Protein AF-A0A955N3H9-F1 (afdb_monomer_lite)

Radius of gyration: 18.72 Å; chains: 1; bounding box: 50×26×53 Å

pLDDT: mean 86.96, std 9.04, range [55.06, 97.12]

Foldseek 3Di:
DPDDDPCQQFPDDPPDDTDGDPVPDDDDDDDDDDLVPDPDPQSKDKDKDKDFAFDDWDDDPNHTDCVVNDPRHTLDIWIKMKMWGQQPPDQARIWIFMDTCVVPNPDRDHTWDWDDPDPPDHQQWIKTKDWDWDPDPVHDTDIDIDTDHDDD

Structure (mmCIF, N/CA/C/O backbone):
data_AF-A0A955N3H9-F1
#
_entry.id   AF-A0A955N3H9-F1
#
loop_
_atom_site.group_PDB
_atom_site.id
_atom_site.type_symbol
_atom_site.label_atom_id
_atom_site.label_alt_id
_atom_site.label_comp_id
_atom_site.label_asym_id
_atom_site.label_entity_id
_atom_site.label_seq_id
_atom_site.pdbx_PDB_ins_code
_atom_site.Cartn_x
_atom_site.Cartn_y
_atom_site.Cartn_z
_atom_site.occupancy
_atom_site.B_iso_or_equiv
_atom_site.auth_seq_id
_atom_site.auth_comp_id
_atom_site.auth_asym_id
_atom_site.auth_atom_id
_atom_site.pdbx_PDB_model_num
ATOM 1 N N . ALA A 1 1 ? -8.084 -14.594 6.251 1.00 55.06 1 ALA A N 1
ATOM 2 C CA . ALA A 1 1 ? -7.876 -13.305 6.943 1.00 55.06 1 ALA A CA 1
ATOM 3 C C . ALA A 1 1 ? -6.904 -13.529 8.094 1.00 55.06 1 ALA A C 1
ATOM 5 O O . ALA A 1 1 ? -6.976 -14.583 8.715 1.00 55.06 1 ALA A O 1
ATOM 6 N N . ILE A 1 2 ? -5.985 -12.597 8.361 1.00 64.00 2 ILE A N 1
ATOM 7 C CA . ILE A 1 2 ? -5.157 -12.657 9.573 1.00 64.00 2 ILE A CA 1
ATOM 8 C C . ILE A 1 2 ? 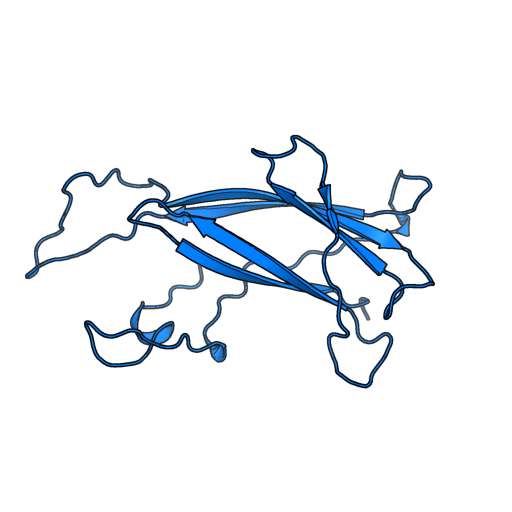-5.987 -12.022 10.689 1.00 64.00 2 ILE A C 1
ATOM 10 O O . ILE A 1 2 ? -6.135 -10.803 10.720 1.00 64.00 2 ILE A O 1
ATOM 14 N N . PHE A 1 3 ? -6.563 -12.842 11.566 1.00 69.06 3 PHE A N 1
ATOM 15 C CA . PHE A 1 3 ? -7.272 -12.342 12.739 1.00 69.06 3 PHE A CA 1
ATOM 16 C C . PHE A 1 3 ? -6.248 -11.927 13.798 1.00 69.06 3 PHE A C 1
ATOM 18 O O . PHE A 1 3 ? -5.354 -12.701 14.159 1.00 69.06 3 PHE A O 1
ATOM 25 N N . ARG A 1 4 ? -6.348 -10.674 14.236 1.00 78.12 4 ARG A N 1
ATOM 26 C CA . ARG A 1 4 ? -5.594 -10.116 15.358 1.00 78.12 4 ARG A CA 1
ATOM 27 C C . ARG A 1 4 ? -6.571 -9.394 16.260 1.00 78.12 4 ARG A C 1
ATOM 29 O O . ARG A 1 4 ? -7.437 -8.679 15.751 1.00 78.12 4 ARG A O 1
ATOM 36 N N . SER A 1 5 ? -6.434 -9.567 17.567 1.00 82.75 5 SER A N 1
ATOM 37 C CA . SER A 1 5 ? -7.192 -8.743 18.502 1.00 82.75 5 SER A CA 1
ATOM 38 C C . SER A 1 5 ? -6.646 -7.315 18.511 1.00 82.75 5 SER A C 1
ATOM 40 O O . SER A 1 5 ? -5.506 -7.042 18.112 1.00 82.75 5 SER A O 1
ATOM 42 N N . TYR A 1 6 ? -7.465 -6.379 18.984 1.00 82.81 6 TYR A N 1
ATOM 43 C CA . TYR A 1 6 ? -7.020 -5.005 19.171 1.00 82.81 6 TYR A CA 1
ATOM 44 C C . TYR A 1 6 ? -5.862 -4.934 20.181 1.00 82.81 6 TYR A C 1
ATOM 46 O O . TYR A 1 6 ? -4.921 -4.171 19.982 1.00 82.81 6 TYR A O 1
ATOM 54 N N . GLU A 1 7 ? -5.881 -5.769 21.219 1.00 88.12 7 GLU A N 1
ATOM 55 C CA . GLU A 1 7 ? -4.843 -5.875 22.252 1.00 88.12 7 GLU A CA 1
ATOM 56 C C . GLU A 1 7 ? -3.509 -6.376 21.695 1.00 88.12 7 GLU A C 1
ATOM 58 O O . GLU A 1 7 ? -2.459 -5.914 22.140 1.00 88.12 7 GLU A O 1
ATOM 63 N N . GLU A 1 8 ? -3.532 -7.282 20.715 1.00 88.25 8 GLU A N 1
ATOM 64 C CA . GLU A 1 8 ? -2.319 -7.744 20.036 1.00 88.25 8 GLU A CA 1
ATOM 65 C C . GLU A 1 8 ? -1.697 -6.635 19.182 1.00 88.25 8 GLU A C 1
ATOM 67 O O . GLU A 1 8 ? -0.482 -6.460 19.184 1.00 88.25 8 GLU A O 1
ATOM 72 N N . LEU A 1 9 ? -2.516 -5.878 18.447 1.00 88.25 9 LEU A N 1
ATOM 73 C CA . LEU A 1 9 ? -2.038 -4.793 17.581 1.00 88.25 9 LEU A CA 1
ATOM 74 C C . LEU A 1 9 ? -1.620 -3.550 18.378 1.00 88.25 9 LEU A C 1
ATOM 76 O O . LEU A 1 9 ? -0.688 -2.838 17.994 1.00 88.25 9 LEU A O 1
ATOM 80 N N . PHE A 1 10 ? -2.318 -3.283 19.478 1.00 90.62 10 PHE A N 1
ATOM 81 C CA . PHE A 1 10 ? -2.181 -2.099 20.316 1.00 90.62 10 PHE A CA 1
ATOM 82 C C . PHE A 1 10 ? -2.137 -2.523 21.791 1.00 90.62 10 PHE A C 1
ATOM 84 O O . PHE A 1 10 ? -3.143 -2.393 22.503 1.00 90.62 10 PHE A O 1
ATOM 91 N N . PRO A 1 11 ? -0.983 -3.017 22.276 1.00 93.12 11 PRO A N 1
ATOM 92 C CA . PRO A 1 11 ? -0.828 -3.404 23.671 1.00 93.12 11 PRO A CA 1
ATOM 93 C C . PRO A 1 11 ? -0.856 -2.183 24.601 1.00 93.12 11 PRO A C 1
ATOM 95 O O . PRO A 1 11 ? -0.464 -1.071 24.234 1.00 93.12 11 PRO A O 1
ATOM 98 N N . GLY A 1 12 ? -1.316 -2.390 25.835 1.00 92.62 12 GLY A N 1
ATOM 99 C CA . GLY A 1 12 ? -1.341 -1.370 26.886 1.00 92.62 12 GLY A CA 1
ATOM 100 C C . GLY A 1 12 ? -2.695 -1.227 27.580 1.00 92.62 12 GLY A C 1
ATOM 101 O O . GLY A 1 12 ? -3.637 -1.978 27.338 1.00 92.62 12 GLY A O 1
ATOM 102 N N . LYS A 1 13 ? -2.796 -0.238 28.473 1.00 90.75 13 LYS A N 1
ATOM 103 C CA . LYS A 1 13 ? -3.996 0.001 29.290 1.00 90.75 13 LYS A CA 1
ATOM 104 C C . LYS A 1 13 ? -5.180 0.476 28.432 1.00 90.75 13 LYS A C 1
ATOM 106 O O . LYS A 1 13 ? -5.007 1.225 27.474 1.00 90.75 13 LYS A O 1
ATOM 111 N N . ALA A 1 14 ? -6.399 0.034 28.746 1.00 86.38 14 ALA A N 1
ATOM 112 C CA . ALA A 1 14 ? -7.621 0.567 28.134 1.00 86.38 14 ALA A CA 1
ATOM 113 C C . ALA A 1 14 ? -7.806 2.065 28.424 1.00 86.38 14 ALA A C 1
ATOM 115 O O . ALA A 1 14 ? -7.371 2.561 29.462 1.00 86.38 14 ALA A O 1
ATOM 116 N N . GLY A 1 15 ? -8.416 2.785 27.478 1.00 83.56 15 GLY A N 1
ATOM 117 C CA . GLY A 1 15 ? -8.665 4.228 27.586 1.00 83.56 15 GLY A CA 1
ATOM 118 C C . GLY A 1 15 ? -7.437 5.129 27.403 1.00 83.56 15 GLY A C 1
ATOM 119 O O . GLY A 1 15 ? -7.553 6.339 27.561 1.00 83.56 15 GLY A O 1
ATOM 120 N N . THR A 1 16 ? -6.263 4.583 27.065 1.00 88.75 16 THR A N 1
ATOM 121 C CA . THR A 1 16 ? -5.045 5.371 26.815 1.00 88.75 16 THR A CA 1
ATOM 122 C C . THR A 1 16 ? -4.651 5.359 25.340 1.00 88.75 16 THR A C 1
ATOM 124 O O . THR A 1 16 ? -5.085 4.511 24.557 1.00 88.75 16 THR A O 1
ATOM 127 N N . LYS A 1 17 ? -3.784 6.299 24.943 1.00 87.06 17 LYS A N 1
ATOM 128 C CA . LYS A 1 17 ? -3.136 6.259 23.629 1.00 87.06 17 LYS A CA 1
ATOM 129 C C . LYS A 1 17 ? -2.099 5.133 23.619 1.00 87.06 17 LYS A C 1
ATOM 131 O O . LYS A 1 17 ? -1.007 5.283 24.165 1.00 87.06 17 LYS A O 1
ATOM 136 N N . ARG A 1 18 ? -2.445 4.011 22.992 1.00 90.56 18 ARG A N 1
ATOM 137 C CA . ARG A 1 18 ? -1.576 2.833 22.882 1.00 90.56 18 ARG A CA 1
ATOM 138 C C . ARG A 1 18 ? -0.631 2.965 21.686 1.00 90.56 18 ARG A C 1
ATOM 140 O O . ARG A 1 18 ? -1.038 3.412 20.613 1.00 90.56 18 ARG A O 1
ATOM 147 N N . LYS A 1 19 ? 0.640 2.594 21.862 1.00 91.38 19 LYS A N 1
ATOM 148 C CA . LYS A 1 19 ? 1.588 2.506 20.742 1.00 91.38 19 LYS A CA 1
ATOM 149 C C . LYS A 1 19 ? 1.334 1.194 19.984 1.00 91.38 19 LYS A C 1
ATOM 151 O O . LYS A 1 19 ? 1.184 0.168 20.640 1.00 91.38 19 LYS A O 1
ATOM 156 N N . PRO A 1 20 ? 1.295 1.205 18.642 1.00 90.31 20 PRO A N 1
ATOM 157 C CA . PRO A 1 20 ? 1.132 -0.021 17.867 1.00 90.31 20 PRO A CA 1
ATOM 158 C C . PRO A 1 20 ? 2.368 -0.919 17.983 1.00 90.31 20 PRO A C 1
ATOM 160 O O . PRO A 1 20 ? 3.495 -0.434 17.828 1.00 90.31 20 PRO A O 1
ATOM 163 N N . ASP A 1 21 ? 2.158 -2.220 18.172 1.00 91.81 21 ASP A N 1
ATOM 164 C CA . ASP A 1 21 ? 3.211 -3.224 18.023 1.00 91.81 21 ASP A CA 1
ATOM 165 C C . ASP A 1 21 ? 3.426 -3.511 16.531 1.00 91.81 21 ASP A C 1
ATOM 167 O O . ASP A 1 21 ? 2.616 -4.147 15.853 1.00 91.81 21 ASP A O 1
ATOM 171 N N . ARG A 1 22 ? 4.544 -3.016 15.992 1.00 89.88 22 ARG A N 1
ATOM 172 C CA . ARG A 1 22 ? 4.871 -3.160 14.566 1.00 89.88 22 ARG A CA 1
ATOM 173 C C . ARG A 1 22 ? 5.233 -4.591 14.173 1.00 89.88 22 ARG A C 1
ATOM 175 O O . ARG A 1 22 ? 5.117 -4.914 12.996 1.00 89.88 22 ARG A O 1
ATOM 182 N N . SER A 1 23 ? 5.598 -5.453 15.124 1.00 89.81 23 SER A N 1
ATOM 183 C CA . SER A 1 23 ? 5.799 -6.884 14.853 1.00 89.81 23 SER A CA 1
ATOM 184 C C . SER A 1 23 ? 4.485 -7.609 14.542 1.00 89.81 23 SER A C 1
ATOM 186 O O . SER A 1 23 ? 4.487 -8.690 13.956 1.00 89.81 23 SER A O 1
ATOM 188 N N . LYS A 1 24 ? 3.351 -6.996 14.905 1.00 90.44 24 LYS A N 1
ATOM 189 C CA . LYS A 1 24 ? 2.002 -7.531 14.698 1.00 90.44 24 LYS A CA 1
ATOM 190 C C . LYS A 1 24 ? 1.294 -6.924 13.490 1.00 90.44 24 LYS A C 1
ATOM 192 O O . LYS A 1 24 ? 0.162 -7.313 13.209 1.00 90.44 24 LYS A O 1
ATOM 197 N N . SER A 1 25 ? 1.939 -6.009 12.759 1.00 88.44 25 SER A N 1
ATOM 198 C CA . SER A 1 25 ? 1.379 -5.441 11.530 1.00 88.44 25 SER A CA 1
ATOM 199 C C . SER A 1 25 ? 1.038 -6.553 10.524 1.00 88.44 25 SER A C 1
ATOM 201 O O . SER A 1 25 ? 1.903 -7.372 10.209 1.00 88.44 25 SER A O 1
ATOM 203 N N . PRO A 1 26 ? -0.208 -6.615 10.016 1.00 87.69 26 PRO A N 1
ATOM 204 C CA . PRO A 1 26 ? -0.610 -7.670 9.099 1.00 87.69 26 PRO A CA 1
ATOM 205 C C . PRO A 1 26 ? 0.071 -7.490 7.742 1.00 87.69 26 PRO A C 1
ATOM 207 O O . PRO A 1 26 ? 0.088 -6.397 7.176 1.00 87.69 26 PRO A O 1
ATOM 210 N N . HIS A 1 27 ? 0.586 -8.587 7.193 1.00 91.00 27 HIS A N 1
ATOM 211 C CA . HIS A 1 27 ? 0.982 -8.641 5.794 1.00 91.00 27 HIS A CA 1
ATOM 212 C C . HIS A 1 27 ? -0.275 -8.800 4.931 1.00 91.00 27 HIS A C 1
ATOM 214 O O . HIS A 1 27 ? -0.995 -9.790 5.064 1.00 91.00 27 HIS A O 1
ATOM 220 N N . LEU A 1 28 ? -0.557 -7.813 4.077 1.00 91.75 28 LEU A N 1
ATOM 221 C CA . LEU A 1 28 ? -1.813 -7.760 3.324 1.00 91.75 28 LEU A CA 1
ATOM 222 C C . LEU A 1 28 ? -1.759 -8.583 2.033 1.00 91.75 28 LEU A C 1
ATOM 224 O O . LEU A 1 28 ? -2.690 -9.331 1.751 1.00 91.75 28 LEU A O 1
ATOM 228 N N . PHE A 1 29 ? -0.687 -8.444 1.252 1.00 92.50 29 PHE A N 1
ATOM 229 C CA . PHE A 1 29 ? -0.522 -9.124 -0.030 1.00 92.50 29 PHE A CA 1
ATOM 230 C C . PHE A 1 29 ? 0.933 -9.057 -0.507 1.00 92.50 29 PHE A C 1
ATOM 232 O O . PHE A 1 29 ? 1.701 -8.198 -0.080 1.00 92.50 29 PHE A O 1
ATOM 239 N N . SER A 1 30 ? 1.280 -9.933 -1.448 1.00 94.00 30 SER A N 1
ATOM 240 C CA . SER A 1 30 ? 2.485 -9.825 -2.274 1.00 94.00 30 SER A CA 1
ATOM 241 C C . SER A 1 30 ? 2.079 -9.902 -3.740 1.00 94.00 30 SER A C 1
ATOM 243 O O . SER A 1 30 ? 1.099 -10.564 -4.078 1.00 94.00 30 SER A O 1
ATOM 245 N N . ILE A 1 31 ? 2.830 -9.233 -4.607 1.00 93.75 31 ILE A N 1
ATOM 246 C CA . ILE A 1 31 ? 2.620 -9.251 -6.055 1.00 93.75 31 ILE A CA 1
ATOM 247 C C . ILE A 1 31 ? 3.960 -9.340 -6.774 1.00 93.75 31 ILE A C 1
ATOM 249 O O . ILE A 1 31 ? 4.991 -8.914 -6.252 1.00 93.75 31 ILE A O 1
ATOM 253 N N . PHE A 1 32 ? 3.911 -9.854 -7.998 1.00 92.56 32 PHE A N 1
ATOM 254 C CA . PHE A 1 32 ? 5.061 -10.036 -8.866 1.00 92.56 32 PHE A CA 1
ATOM 255 C C . PHE A 1 32 ? 4.819 -9.246 -10.169 1.00 92.56 32 PHE A C 1
ATOM 257 O O . PHE A 1 32 ? 3.941 -9.581 -10.956 1.00 92.56 32 PHE A O 1
ATOM 264 N N . LEU A 1 33 ? 5.556 -8.148 -10.363 1.00 91.38 33 LEU A N 1
ATOM 265 C CA . LEU A 1 33 ? 5.600 -7.302 -11.558 1.00 91.38 33 LEU A CA 1
ATOM 266 C C . LEU A 1 33 ? 6.846 -7.557 -12.428 1.00 91.38 33 LEU A C 1
ATOM 268 O O . LEU A 1 33 ? 7.966 -7.446 -11.940 1.00 91.38 33 LEU A O 1
ATOM 272 N N . ASP A 1 34 ? 6.652 -7.825 -13.722 1.00 91.88 34 ASP A N 1
ATOM 273 C CA . ASP A 1 34 ? 7.730 -8.019 -14.705 1.00 91.88 34 ASP A CA 1
ATOM 274 C C . ASP A 1 34 ? 7.789 -6.833 -15.696 1.00 91.88 34 ASP A C 1
ATOM 276 O O . ASP A 1 34 ? 6.937 -6.725 -16.588 1.00 91.88 34 ASP A O 1
ATOM 280 N N . PRO A 1 35 ? 8.793 -5.939 -15.587 1.00 91.31 35 PRO A N 1
ATOM 281 C CA . PRO A 1 35 ? 8.951 -4.796 -16.489 1.00 91.31 35 PRO A CA 1
ATOM 282 C C . PRO A 1 35 ? 9.163 -5.177 -17.959 1.00 91.31 35 PRO A C 1
ATOM 284 O O . PRO A 1 35 ? 8.845 -4.380 -18.846 1.00 91.31 35 PRO A O 1
ATOM 287 N N . SER A 1 36 ? 9.655 -6.388 -18.250 1.00 91.19 36 SER A N 1
ATOM 288 C CA . SER A 1 36 ? 9.828 -6.872 -19.627 1.00 91.19 36 SER A CA 1
ATOM 289 C C . SER A 1 36 ? 8.488 -7.057 -20.345 1.00 91.19 36 SER A C 1
ATOM 291 O O . SER A 1 36 ? 8.420 -6.921 -21.568 1.00 91.19 36 SER A O 1
ATOM 293 N N . LYS A 1 37 ? 7.410 -7.291 -19.583 1.00 92.25 37 LYS A N 1
ATOM 294 C CA . LYS A 1 37 ? 6.035 -7.435 -20.083 1.00 92.25 37 LYS A CA 1
ATOM 295 C C . LYS A 1 37 ? 5.278 -6.113 -20.152 1.00 92.25 37 LYS A C 1
ATOM 297 O O . LYS A 1 37 ? 4.125 -6.094 -20.577 1.00 92.25 37 LYS A O 1
ATOM 302 N N . SER A 1 38 ? 5.903 -5.002 -19.762 1.00 93.56 38 SER A N 1
ATOM 303 C CA . SER A 1 38 ? 5.277 -3.690 -19.879 1.00 93.56 38 SER A CA 1
ATOM 304 C C . SER A 1 38 ? 5.078 -3.299 -21.345 1.00 93.56 38 SER A C 1
ATOM 306 O O . SER A 1 38 ? 6.017 -3.294 -22.148 1.00 93.56 38 SER A O 1
ATOM 308 N N . VAL A 1 39 ? 3.846 -2.900 -21.664 1.00 92.88 39 VAL A N 1
ATOM 309 C CA . VAL A 1 39 ? 3.451 -2.341 -22.967 1.00 92.88 39 VAL A CA 1
ATOM 310 C C . VAL A 1 39 ? 3.781 -0.850 -23.101 1.00 92.88 39 VAL A C 1
ATOM 312 O O . VAL A 1 39 ? 3.590 -0.264 -24.164 1.00 92.88 39 VAL A O 1
ATOM 315 N N . LYS A 1 40 ? 4.260 -0.201 -22.031 1.00 91.81 40 LYS A N 1
ATOM 316 C CA . LYS A 1 40 ? 4.670 1.208 -22.056 1.00 91.81 40 LYS A CA 1
ATOM 317 C C . LYS A 1 40 ? 6.116 1.329 -22.533 1.00 91.81 40 LYS A C 1
ATOM 319 O O . LYS A 1 40 ? 6.977 0.539 -22.148 1.00 91.81 40 LYS A O 1
ATOM 324 N N . SER A 1 41 ? 6.412 2.376 -23.303 1.00 91.56 41 SER A N 1
ATOM 325 C CA . SER A 1 41 ? 7.785 2.705 -23.717 1.00 91.56 41 SER A CA 1
ATOM 326 C C . SER A 1 41 ? 8.706 2.977 -22.522 1.00 91.56 41 SER A C 1
ATOM 328 O O . SER A 1 41 ? 9.868 2.589 -22.547 1.00 91.56 41 SER A O 1
ATOM 330 N N . SER A 1 42 ? 8.164 3.557 -21.446 1.00 91.44 42 SER A N 1
ATOM 331 C CA . SER A 1 42 ? 8.848 3.781 -20.163 1.00 91.44 42 SER A CA 1
ATOM 332 C C . SER A 1 42 ? 9.245 2.498 -19.434 1.00 91.44 42 SER A C 1
ATOM 334 O O . SER A 1 42 ? 9.982 2.575 -18.455 1.00 91.44 42 SER A O 1
ATOM 336 N N . LYS A 1 43 ? 8.712 1.338 -19.844 1.00 94.06 43 LYS A N 1
ATOM 337 C CA . LYS A 1 43 ? 8.789 0.075 -19.098 1.00 94.06 43 LYS A CA 1
ATOM 338 C C . LYS A 1 43 ? 8.249 0.180 -17.666 1.00 94.06 43 LYS A C 1
ATOM 340 O O . LYS A 1 43 ? 8.636 -0.605 -16.803 1.00 94.06 43 LYS A O 1
ATOM 345 N N . SER A 1 44 ? 7.343 1.130 -17.409 1.00 94.75 44 SER A N 1
ATOM 346 C CA . SER A 1 44 ? 6.672 1.227 -16.114 1.00 94.75 44 SER A CA 1
ATOM 347 C C . SER A 1 44 ? 5.723 0.055 -15.893 1.00 94.75 44 SER A C 1
ATOM 349 O O . SER A 1 44 ? 5.139 -0.489 -16.834 1.00 94.75 44 SER A O 1
ATOM 351 N N . VAL A 1 45 ? 5.580 -0.340 -14.635 1.00 94.75 45 VAL A N 1
ATOM 352 C CA . VAL A 1 45 ? 4.645 -1.378 -14.197 1.00 94.75 45 VAL A CA 1
ATOM 353 C C . VAL A 1 45 ? 3.705 -0.786 -13.166 1.00 94.75 45 VAL A C 1
ATOM 355 O O . VAL A 1 45 ? 4.110 0.031 -12.338 1.00 94.75 45 VAL A O 1
ATOM 358 N N . SER A 1 46 ? 2.439 -1.182 -13.224 1.00 94.12 46 SER A N 1
ATOM 359 C CA . SER A 1 46 ? 1.404 -0.639 -12.352 1.00 94.12 46 SER A CA 1
ATOM 360 C C . SER A 1 46 ? 0.531 -1.745 -11.799 1.00 94.12 46 SER A C 1
ATOM 362 O O . SER A 1 46 ? 0.311 -2.767 -12.446 1.00 94.12 46 SER A O 1
ATOM 364 N N . PHE A 1 47 ? -0.006 -1.504 -10.614 1.00 94.44 47 PHE A N 1
ATOM 365 C CA . PHE A 1 47 ? -1.039 -2.328 -10.013 1.00 94.44 47 PHE A CA 1
ATOM 366 C C . PHE A 1 47 ? -2.000 -1.439 -9.232 1.00 94.44 47 PHE A C 1
ATOM 368 O O . PHE A 1 47 ? -1.683 -0.299 -8.883 1.00 94.44 47 PHE A O 1
ATOM 375 N N . ALA A 1 48 ? -3.182 -1.973 -8.955 1.00 95.31 48 ALA A N 1
ATOM 376 C CA . ALA A 1 48 ? -4.148 -1.336 -8.082 1.00 95.31 48 ALA A CA 1
ATOM 377 C C . ALA A 1 48 ? -4.694 -2.353 -7.083 1.00 95.31 48 ALA A C 1
ATOM 379 O O . ALA A 1 48 ? -4.784 -3.543 -7.389 1.00 95.31 48 ALA A O 1
ATOM 380 N N . PHE A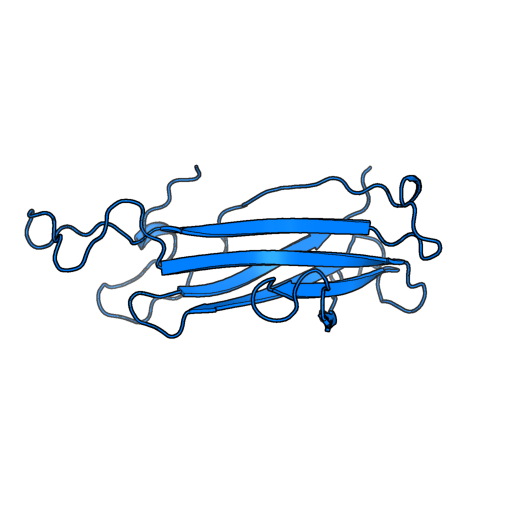 1 49 ? -5.055 -1.886 -5.894 1.00 95.62 49 PHE A N 1
ATOM 381 C CA . PHE A 1 49 ? -5.661 -2.717 -4.858 1.00 95.62 49 PHE A CA 1
ATOM 382 C C . PHE A 1 49 ? -6.734 -1.936 -4.096 1.00 95.62 49 PHE A C 1
ATOM 384 O O . PHE A 1 49 ? -6.575 -0.746 -3.825 1.00 95.62 49 PHE A O 1
ATOM 391 N N . ASP A 1 50 ? -7.843 -2.606 -3.775 1.00 95.31 50 ASP A N 1
ATOM 392 C CA . ASP A 1 50 ? -8.936 -2.051 -2.965 1.00 95.31 50 ASP A CA 1
ATOM 393 C C . ASP A 1 50 ? -8.677 -2.413 -1.495 1.00 95.31 50 ASP A C 1
ATOM 395 O O . ASP A 1 50 ? -8.743 -3.586 -1.113 1.00 95.31 50 ASP A O 1
ATOM 399 N N . LEU A 1 51 ? -8.333 -1.415 -0.678 1.00 94.25 51 LEU A N 1
ATOM 400 C CA . LEU A 1 51 ? -8.160 -1.575 0.761 1.00 94.25 51 LEU A CA 1
ATOM 401 C C . LEU A 1 51 ? -9.464 -1.242 1.472 1.00 94.25 51 LEU A C 1
ATOM 403 O O . LEU A 1 51 ? -9.913 -0.096 1.468 1.00 94.25 51 LEU A O 1
ATOM 407 N N . LYS A 1 52 ? -10.016 -2.247 2.146 1.00 92.19 52 LYS A N 1
ATOM 408 C CA . LYS A 1 52 ? -11.270 -2.165 2.887 1.00 92.19 52 LYS A CA 1
ATOM 409 C C . LYS A 1 52 ? -11.031 -2.479 4.355 1.00 92.19 52 LYS A C 1
ATOM 411 O O . LYS A 1 52 ? -10.526 -3.552 4.677 1.00 92.19 52 LYS A O 1
ATOM 416 N N . VAL A 1 53 ? -11.426 -1.568 5.236 1.00 88.94 53 VAL A N 1
ATOM 417 C CA . VAL A 1 53 ? -11.453 -1.788 6.684 1.00 88.94 53 VAL A CA 1
ATOM 418 C C . VAL A 1 53 ? -12.899 -1.725 7.134 1.00 88.94 53 VAL A C 1
ATOM 420 O O . VAL A 1 53 ? -13.563 -0.699 6.976 1.00 88.94 53 VAL A O 1
ATOM 423 N N . LEU A 1 54 ? -13.382 -2.859 7.631 1.00 86.56 54 LEU A N 1
ATOM 424 C CA . LEU A 1 54 ? -14.757 -3.036 8.076 1.00 86.56 54 LEU A CA 1
ATOM 425 C C . LEU A 1 54 ? -15.050 -2.177 9.303 1.00 86.56 54 LEU A C 1
ATOM 427 O O . LEU A 1 54 ? -14.146 -1.867 10.086 1.00 86.56 54 LEU A O 1
ATOM 431 N N . VAL A 1 55 ? -16.318 -1.804 9.465 1.00 80.88 55 VAL A N 1
ATOM 432 C CA . VAL A 1 55 ? -16.800 -1.282 10.741 1.00 80.88 55 VAL A CA 1
ATOM 433 C C . VAL A 1 55 ? -16.584 -2.364 11.800 1.00 80.88 55 VAL A C 1
ATOM 435 O O . VAL A 1 55 ? -16.987 -3.502 11.585 1.00 80.88 55 VAL A O 1
ATOM 438 N N . PRO A 1 56 ? -15.879 -2.051 12.897 1.00 73.62 56 PRO A N 1
ATOM 439 C CA . PRO A 1 56 ? -15.675 -3.010 13.969 1.00 73.62 56 PRO A CA 1
ATOM 440 C C . PRO A 1 56 ? -16.988 -3.290 14.702 1.00 73.62 56 PRO A C 1
ATOM 442 O O . PRO A 1 56 ? -17.709 -2.359 15.070 1.00 73.62 56 PRO A O 1
ATOM 445 N N . ASP A 1 57 ? -17.242 -4.568 14.968 1.00 72.94 57 ASP A N 1
ATOM 446 C CA . ASP A 1 57 ? -18.285 -5.000 15.889 1.00 72.94 57 ASP A CA 1
ATOM 447 C C . ASP A 1 57 ? -17.818 -4.777 17.330 1.00 72.94 57 ASP A C 1
ATOM 449 O O . ASP A 1 57 ? -16.687 -5.118 17.695 1.00 72.94 57 ASP A O 1
ATOM 453 N N . TYR A 1 58 ? -18.693 -4.225 18.171 1.00 68.38 58 TYR A N 1
ATOM 454 C CA . TYR A 1 58 ? -18.407 -4.043 19.590 1.00 68.38 58 TYR A CA 1
ATOM 455 C C . TYR A 1 58 ? -19.509 -4.625 20.461 1.00 68.38 58 TYR A C 1
ATOM 457 O O . TYR A 1 58 ? -20.703 -4.473 2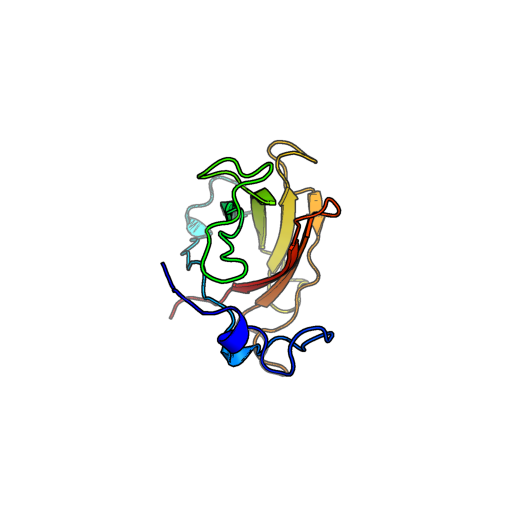0.195 1.00 68.38 58 TYR A O 1
ATOM 465 N N . VAL A 1 59 ? -19.074 -5.238 21.556 1.00 63.47 59 VAL A N 1
ATOM 466 C CA . VAL A 1 59 ? -19.924 -5.684 22.654 1.00 63.47 59 VAL A CA 1
ATOM 467 C C . VAL A 1 59 ? -19.728 -4.710 23.814 1.00 63.47 59 VAL A C 1
ATOM 469 O O . VAL A 1 59 ? -18.595 -4.459 24.224 1.00 63.47 59 VAL A O 1
ATOM 472 N N . VAL A 1 60 ? -20.819 -4.152 24.335 1.00 66.69 60 VAL A N 1
ATOM 473 C CA . VAL A 1 60 ? -20.838 -3.281 25.520 1.00 66.69 60 VAL A CA 1
ATOM 474 C C . VAL A 1 60 ? -21.636 -4.009 26.597 1.00 66.69 60 VAL A C 1
ATOM 476 O O . VAL A 1 60 ? -22.785 -4.372 26.362 1.00 66.69 60 VAL A O 1
ATOM 479 N N . ASP A 1 61 ? -21.007 -4.291 27.741 1.00 74.69 61 ASP A N 1
ATOM 480 C CA . ASP A 1 61 ? -21.606 -5.025 28.870 1.00 74.69 61 ASP A CA 1
ATOM 481 C C . ASP A 1 61 ? -22.240 -6.379 28.483 1.00 74.69 61 ASP A C 1
ATOM 483 O O . ASP A 1 61 ? -23.300 -6.765 28.966 1.00 74.69 61 ASP A O 1
ATOM 487 N N . GLY A 1 62 ? -21.590 -7.113 27.575 1.00 71.88 62 GLY A N 1
ATOM 488 C CA . GLY A 1 62 ? -22.068 -8.418 27.096 1.00 71.88 62 GLY A CA 1
ATOM 489 C C . GLY A 1 62 ? -23.161 -8.351 26.021 1.00 71.88 62 GLY A C 1
ATOM 490 O O . GLY A 1 62 ? -23.559 -9.393 25.507 1.00 71.88 62 GLY A O 1
ATOM 491 N N . LEU A 1 63 ? -23.608 -7.153 25.630 1.00 68.88 63 LEU A N 1
ATOM 492 C CA . LEU A 1 63 ? -24.613 -6.942 24.586 1.00 68.88 63 LEU A CA 1
ATOM 493 C C . LEU A 1 63 ? -23.986 -6.355 23.316 1.00 68.88 63 LEU A C 1
ATOM 495 O O . LEU A 1 63 ? -23.182 -5.424 23.371 1.00 68.88 63 LEU A O 1
ATOM 499 N N . LEU A 1 64 ? -24.370 -6.884 22.152 1.00 70.44 64 LEU A N 1
ATOM 500 C CA . LEU A 1 64 ? -23.928 -6.362 20.858 1.00 70.44 64 LEU A CA 1
ATOM 501 C C . LEU A 1 64 ? -24.467 -4.938 20.652 1.00 70.44 64 LEU A C 1
ATOM 503 O O . LEU A 1 64 ? -25.677 -4.702 20.683 1.00 70.44 64 LEU A O 1
ATOM 507 N N . PHE A 1 65 ? -23.573 -3.979 20.425 1.00 66.81 65 PHE A N 1
ATOM 5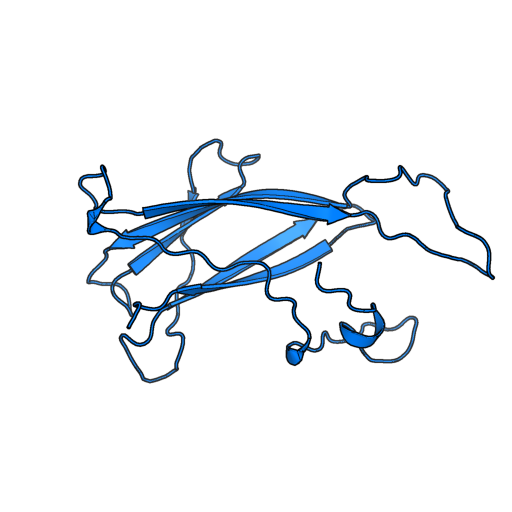08 C CA . PHE A 1 65 ? -23.936 -2.573 20.291 1.00 66.81 65 PHE A CA 1
ATOM 509 C C . PHE A 1 65 ? -24.115 -2.184 18.816 1.00 66.81 65 PHE A C 1
ATOM 511 O O . PHE A 1 65 ? -23.166 -1.814 18.132 1.00 66.81 65 PHE A O 1
ATOM 518 N N . MET A 1 66 ? -25.359 -2.222 18.329 1.00 68.44 66 MET A N 1
ATOM 519 C CA . MET A 1 66 ? -25.694 -2.014 16.906 1.00 68.44 66 MET A CA 1
ATOM 520 C C . MET A 1 66 ? -26.087 -0.569 16.537 1.00 68.44 66 MET A C 1
ATOM 522 O O . MET A 1 66 ? -26.568 -0.305 15.432 1.00 68.44 66 MET A O 1
ATOM 526 N N . LYS A 1 67 ? -25.948 0.412 17.440 1.00 66.25 67 LYS A N 1
ATOM 527 C CA . LYS A 1 67 ? -26.466 1.771 17.192 1.00 66.25 67 LYS A CA 1
ATOM 528 C C . LYS A 1 67 ? -25.700 2.451 16.048 1.00 66.25 67 LYS A C 1
ATOM 530 O O . LYS A 1 67 ? -24.538 2.807 16.211 1.00 66.25 67 LYS A O 1
ATOM 535 N N . ARG A 1 68 ? -26.389 2.698 14.923 1.00 65.06 68 ARG A N 1
ATOM 536 C CA . ARG A 1 68 ? -25.814 3.214 13.656 1.00 65.06 68 ARG A CA 1
ATOM 537 C C . ARG A 1 68 ? -24.757 2.284 13.037 1.00 65.06 68 ARG A C 1
ATOM 539 O O . ARG A 1 68 ? -23.923 2.743 12.260 1.00 65.06 68 ARG A O 1
ATOM 546 N N . HIS A 1 69 ? -24.808 0.997 13.372 1.00 70.38 69 HIS A N 1
ATOM 547 C CA . HIS A 1 69 ? -24.013 -0.043 12.737 1.00 70.38 69 HIS A CA 1
ATOM 548 C C . HIS A 1 69 ? -24.760 -0.577 11.511 1.00 70.38 69 HIS A C 1
ATOM 550 O O . HIS A 1 69 ? -25.910 -1.000 11.624 1.00 70.38 69 HIS A O 1
ATOM 556 N N . TYR A 1 70 ? -24.108 -0.551 10.351 1.00 74.50 70 TYR A N 1
ATOM 557 C CA . TYR A 1 70 ? -24.541 -1.307 9.181 1.00 74.50 70 TYR A CA 1
ATOM 558 C C . TYR A 1 70 ? -23.565 -2.462 9.002 1.00 74.50 70 TYR A C 1
ATOM 560 O O . TYR A 1 70 ? -22.382 -2.229 8.744 1.00 74.50 70 TYR A O 1
ATOM 568 N N . GLU A 1 71 ? -24.065 -3.686 9.157 1.00 74.69 71 GLU A N 1
ATOM 569 C CA . GLU A 1 71 ? -23.266 -4.899 9.009 1.00 74.69 71 GLU A CA 1
ATOM 570 C C . GLU A 1 71 ? -22.600 -4.944 7.627 1.00 74.69 71 GLU A C 1
ATOM 572 O O . GLU A 1 71 ? -23.208 -4.610 6.608 1.00 74.69 71 GLU A O 1
ATOM 577 N N . GLY A 1 72 ? -21.312 -5.295 7.600 1.00 78.69 72 GLY A N 1
ATOM 578 C CA . GLY A 1 72 ? -20.513 -5.298 6.372 1.00 78.69 72 GLY A CA 1
ATOM 579 C C . GLY A 1 72 ? -20.133 -3.907 5.843 1.00 78.69 72 GLY A C 1
ATOM 580 O O . GLY A 1 72 ? -19.507 -3.810 4.785 1.00 78.69 72 GLY A O 1
ATOM 581 N N . GLY A 1 73 ? -20.475 -2.830 6.558 1.00 84.94 73 GLY A N 1
ATOM 582 C CA . GLY A 1 73 ? -20.020 -1.478 6.248 1.00 84.94 73 GLY A CA 1
ATOM 583 C C . GLY A 1 73 ? -18.502 -1.318 6.390 1.00 84.94 73 GLY A C 1
ATOM 584 O O . GLY A 1 73 ? -17.829 -2.103 7.059 1.00 84.94 73 GLY A O 1
ATOM 585 N N . PHE A 1 74 ? -17.949 -0.259 5.793 1.00 89.00 74 PHE A N 1
ATOM 586 C CA . PHE A 1 74 ? -16.520 0.061 5.870 1.00 89.00 74 PHE A CA 1
ATOM 587 C C . PHE A 1 74 ? -16.298 1.405 6.563 1.00 89.00 74 PHE A C 1
ATOM 589 O O . PHE A 1 74 ? -16.917 2.398 6.186 1.00 89.00 74 PHE A O 1
ATOM 596 N N . ILE A 1 75 ? -15.361 1.461 7.513 1.00 89.25 75 ILE A N 1
ATOM 597 C CA . ILE A 1 75 ? -14.833 2.736 8.035 1.00 89.25 75 ILE A CA 1
ATOM 598 C C . ILE A 1 75 ? -13.786 3.332 7.098 1.00 89.25 75 ILE A C 1
ATOM 600 O O . ILE A 1 75 ? -13.494 4.520 7.154 1.00 89.25 75 ILE A O 1
ATOM 604 N N . TYR A 1 76 ? -13.205 2.515 6.223 1.00 91.69 76 TYR A N 1
ATOM 605 C CA . TYR A 1 76 ? -12.260 2.962 5.214 1.00 91.69 76 TYR A CA 1
ATOM 606 C C . TYR A 1 76 ? -12.375 2.073 3.984 1.00 91.69 76 TYR A C 1
ATOM 608 O O . TYR A 1 76 ? -12.333 0.847 4.093 1.00 91.69 76 TYR A O 1
ATOM 616 N N . ARG A 1 77 ? -12.500 2.689 2.811 1.00 93.00 77 ARG A N 1
ATOM 617 C CA . ARG A 1 77 ? -12.455 1.997 1.528 1.00 93.00 77 ARG A CA 1
ATOM 618 C C . ARG A 1 77 ? -11.760 2.880 0.510 1.00 93.00 77 ARG A C 1
ATOM 620 O O . ARG A 1 77 ? -12.247 3.971 0.238 1.00 93.00 77 ARG A O 1
ATOM 627 N N . GLN A 1 78 ? -10.653 2.405 -0.045 1.00 93.81 78 GLN A N 1
ATOM 628 C CA . GLN A 1 78 ? -9.900 3.139 -1.056 1.00 93.81 78 GLN A CA 1
ATOM 629 C C . GLN A 1 78 ? -9.328 2.195 -2.107 1.00 93.81 78 GLN A C 1
ATOM 631 O O . GLN A 1 78 ? -8.665 1.216 -1.768 1.00 93.81 78 GLN A O 1
ATOM 636 N N . LEU A 1 79 ? -9.536 2.530 -3.384 1.00 95.44 79 LEU A N 1
ATOM 637 C CA . LEU A 1 79 ? -8.791 1.929 -4.486 1.00 95.44 79 LEU A CA 1
ATOM 638 C C . LEU A 1 79 ? -7.502 2.728 -4.679 1.00 95.44 79 LEU A C 1
ATOM 640 O O . LEU A 1 79 ? -7.536 3.895 -5.076 1.00 95.44 79 LEU A O 1
ATOM 644 N N . ILE A 1 80 ? -6.375 2.090 -4.386 1.00 96.06 80 ILE A N 1
ATOM 645 C CA . ILE A 1 80 ? -5.051 2.704 -4.433 1.00 96.06 80 ILE A CA 1
ATOM 646 C C . ILE A 1 80 ? -4.339 2.212 -5.685 1.00 96.06 80 ILE A C 1
ATOM 648 O O . ILE A 1 80 ? -4.252 1.008 -5.923 1.00 96.06 80 ILE A O 1
ATOM 652 N N . LEU A 1 81 ? -3.826 3.150 -6.475 1.00 96.75 81 LEU A N 1
ATOM 653 C CA . LEU A 1 81 ? -3.033 2.892 -7.670 1.00 96.75 81 LEU A CA 1
ATOM 654 C C . LEU A 1 81 ? -1.565 3.125 -7.344 1.00 96.75 81 LEU A C 1
ATOM 656 O O . LEU A 1 81 ? -1.229 4.131 -6.719 1.00 96.75 81 LEU A O 1
ATOM 660 N N . VAL A 1 82 ? -0.695 2.234 -7.802 1.00 96.50 82 VAL A N 1
ATOM 661 C CA . VAL A 1 82 ? 0.758 2.363 -7.674 1.00 96.50 82 VAL A CA 1
ATOM 662 C C . VAL A 1 82 ? 1.389 2.109 -9.034 1.00 96.50 82 VAL A C 1
ATOM 664 O O . VAL A 1 82 ? 1.055 1.136 -9.709 1.00 96.50 82 VAL A O 1
ATOM 667 N N . GLU A 1 83 ? 2.314 2.974 -9.433 1.00 95.56 83 GLU A N 1
ATOM 668 C CA . GLU A 1 83 ? 3.108 2.822 -10.648 1.00 95.56 83 GLU A CA 1
ATOM 669 C C . GLU A 1 83 ? 4.593 3.003 -10.339 1.00 95.56 83 GLU A C 1
ATOM 671 O O . GLU A 1 83 ? 5.004 3.975 -9.702 1.00 95.56 83 GLU A O 1
ATOM 676 N N . ALA A 1 84 ? 5.399 2.054 -10.807 1.00 94.31 84 ALA A N 1
ATOM 677 C CA . ALA A 1 84 ? 6.844 2.060 -10.684 1.00 94.31 84 ALA A CA 1
ATOM 678 C C . ALA A 1 84 ? 7.484 2.336 -12.046 1.00 94.31 84 ALA A C 1
ATOM 680 O O . ALA A 1 84 ? 7.186 1.661 -13.033 1.00 94.31 84 ALA A O 1
ATOM 681 N N . PHE A 1 85 ? 8.383 3.313 -12.087 1.00 94.00 85 PHE A N 1
ATOM 682 C CA . PHE A 1 85 ? 9.127 3.723 -13.272 1.00 94.00 85 PHE A CA 1
ATOM 683 C C . PHE A 1 85 ? 10.599 3.350 -13.099 1.00 94.00 85 PHE A C 1
ATOM 685 O O . PHE A 1 85 ? 11.185 3.761 -12.094 1.00 94.00 85 PHE A O 1
ATOM 692 N N . PRO A 1 86 ? 11.219 2.636 -14.054 1.00 92.19 86 PRO A N 1
ATOM 693 C CA . PRO A 1 86 ? 12.668 2.504 -14.079 1.00 92.19 86 PRO A CA 1
ATOM 694 C C . PRO A 1 86 ? 13.311 3.894 -14.140 1.00 92.19 86 PRO A C 1
ATOM 696 O O . PRO A 1 86 ? 12.969 4.710 -14.997 1.00 92.19 86 PRO A O 1
ATOM 699 N N . ASP A 1 87 ? 14.227 4.172 -13.223 1.00 90.69 87 ASP A N 1
ATOM 700 C CA . ASP A 1 87 ? 14.897 5.461 -13.082 1.00 90.69 87 ASP A CA 1
ATOM 701 C C . ASP A 1 87 ? 16.313 5.262 -12.536 1.00 90.69 87 ASP A C 1
ATOM 703 O O . ASP A 1 87 ? 16.511 5.057 -11.338 1.00 90.69 87 ASP A O 1
ATOM 707 N N . LYS A 1 88 ? 17.313 5.345 -13.421 1.00 85.38 88 LYS A N 1
ATOM 708 C CA . LYS A 1 88 ? 18.730 5.146 -13.073 1.00 85.38 88 LYS A CA 1
ATOM 709 C C . LYS A 1 88 ? 19.260 6.167 -12.058 1.00 85.38 88 LYS A C 1
ATOM 711 O O . LYS A 1 88 ? 20.273 5.885 -11.427 1.00 85.38 88 LYS A O 1
ATOM 716 N N . GLY A 1 89 ? 18.613 7.326 -11.915 1.00 83.31 89 GLY A N 1
ATOM 717 C CA . GLY A 1 89 ? 18.994 8.353 -10.944 1.00 83.31 89 GLY A CA 1
ATOM 718 C C . GLY A 1 89 ? 18.437 8.114 -9.539 1.00 83.31 89 GLY A C 1
ATOM 719 O O . GLY A 1 89 ? 18.876 8.757 -8.589 1.00 83.31 89 GLY A O 1
ATOM 720 N N . SER A 1 90 ? 17.486 7.190 -9.383 1.00 82.12 90 SER A N 1
ATOM 721 C CA . SER A 1 90 ? 16.891 6.862 -8.086 1.00 82.12 90 SER A CA 1
ATOM 722 C C . SER A 1 90 ? 17.784 5.898 -7.278 1.00 82.12 90 SER A C 1
ATOM 724 O O . SER A 1 90 ? 18.400 5.014 -7.881 1.00 82.12 90 SER A O 1
ATOM 726 N N . PRO A 1 91 ? 17.816 5.966 -5.922 1.00 70.88 91 PRO A N 1
ATOM 727 C CA . PRO A 1 91 ? 18.677 5.145 -5.048 1.00 70.88 91 PRO A CA 1
ATOM 728 C C . PRO A 1 91 ? 18.627 3.622 -5.244 1.00 70.88 91 PRO A C 1
ATOM 730 O O . PRO A 1 91 ? 19.427 2.885 -4.669 1.00 70.88 91 PRO A O 1
ATOM 733 N N . SER A 1 92 ? 17.659 3.106 -5.993 1.00 74.94 92 SER A N 1
ATOM 734 C CA . SER A 1 92 ? 17.568 1.683 -6.337 1.00 74.94 92 SER A CA 1
ATOM 735 C C . SER A 1 92 ? 17.049 1.454 -7.753 1.00 74.94 92 SER A C 1
ATOM 737 O O . SER A 1 92 ? 16.511 0.389 -8.042 1.00 74.94 92 SER A O 1
ATOM 739 N N . GLY A 1 93 ? 17.177 2.447 -8.632 1.00 86.38 93 GLY A N 1
ATOM 740 C CA . GLY A 1 93 ? 16.781 2.302 -10.029 1.00 86.38 93 GLY A CA 1
ATOM 741 C C . GLY A 1 93 ? 15.284 2.479 -10.297 1.00 86.38 93 GLY A C 1
ATOM 742 O O . GLY A 1 93 ? 14.846 2.158 -11.398 1.00 86.38 93 GLY A O 1
ATOM 743 N N . TRP A 1 94 ? 14.493 2.943 -9.321 1.00 90.88 94 TRP A N 1
ATOM 744 C CA . TRP A 1 94 ? 13.032 3.022 -9.428 1.00 90.88 94 TRP A CA 1
ATOM 745 C C . TRP A 1 94 ? 12.468 4.299 -8.812 1.00 90.88 94 TRP A C 1
ATOM 747 O O . TRP A 1 94 ? 12.718 4.592 -7.643 1.00 90.88 94 TRP A O 1
ATOM 757 N N . ARG A 1 95 ? 11.641 5.021 -9.566 1.00 93.38 95 ARG A N 1
ATOM 758 C CA . ARG A 1 95 ? 10.794 6.107 -9.058 1.00 93.38 95 ARG A CA 1
ATOM 759 C C . ARG A 1 95 ? 9.364 5.601 -8.922 1.00 93.38 95 ARG A C 1
ATOM 761 O O . ARG A 1 95 ? 8.845 4.971 -9.842 1.00 93.38 95 ARG A O 1
ATOM 768 N N . ILE A 1 96 ? 8.722 5.878 -7.792 1.00 95.25 96 ILE A N 1
ATOM 769 C CA . ILE A 1 96 ? 7.382 5.368 -7.484 1.00 95.25 96 ILE A CA 1
ATOM 770 C C . ILE A 1 96 ? 6.376 6.509 -7.455 1.00 95.25 96 ILE A C 1
ATOM 772 O O . ILE A 1 96 ? 6.625 7.543 -6.840 1.00 95.25 96 ILE A O 1
ATOM 776 N N . LYS A 1 97 ? 5.219 6.287 -8.077 1.00 95.94 97 LYS A N 1
ATOM 777 C CA . LYS A 1 97 ? 4.031 7.121 -7.918 1.00 95.94 97 LYS A CA 1
ATOM 778 C C . LYS A 1 97 ? 2.888 6.317 -7.322 1.00 95.94 97 LYS A C 1
ATOM 780 O O . LYS A 1 97 ? 2.728 5.140 -7.635 1.00 95.94 97 LYS A O 1
ATOM 785 N N . TYR A 1 98 ? 2.059 6.965 -6.514 1.00 97.12 98 TYR A N 1
ATOM 786 C CA . TYR A 1 98 ? 0.799 6.403 -6.043 1.00 97.12 98 TYR A CA 1
ATOM 787 C C . TYR A 1 98 ? -0.348 7.414 -6.122 1.00 97.12 98 TYR A C 1
ATOM 789 O O . TYR A 1 98 ? -0.152 8.619 -6.304 1.00 97.12 98 TYR A O 1
ATOM 797 N N . GLY A 1 99 ? -1.576 6.926 -6.015 1.00 95.75 99 GLY A N 1
ATOM 798 C CA . GLY A 1 99 ? -2.768 7.761 -5.988 1.00 95.75 99 GLY A CA 1
ATOM 799 C C . GLY A 1 99 ? -3.980 7.013 -5.462 1.00 95.75 99 GLY A C 1
ATOM 800 O O . GLY A 1 99 ? -3.968 5.790 -5.344 1.00 95.75 99 GLY A O 1
ATOM 801 N N . PHE A 1 100 ? -5.021 7.777 -5.161 1.00 94.31 100 PHE A N 1
ATOM 802 C CA . PHE A 1 100 ? -6.321 7.273 -4.744 1.00 94.31 100 PHE A CA 1
ATOM 803 C C . PHE A 1 100 ? -7.311 7.529 -5.878 1.00 94.31 100 PHE A C 1
ATOM 805 O O . PHE A 1 100 ? -7.308 8.615 -6.468 1.00 94.31 100 PHE A O 1
ATOM 812 N N . GLN A 1 101 ? -8.113 6.521 -6.216 1.00 89.19 101 GLN A N 1
ATOM 813 C CA . GLN A 1 101 ? -9.041 6.575 -7.347 1.00 89.19 101 GLN A CA 1
ATOM 814 C C . GLN A 1 101 ? -10.074 7.702 -7.219 1.00 89.19 101 GLN A C 1
ATOM 816 O O . GLN A 1 101 ? -10.484 8.265 -8.228 1.00 89.19 101 GLN A O 1
ATOM 821 N N . ASP A 1 102 ? -10.498 8.019 -5.998 1.00 86.88 102 ASP A N 1
ATOM 822 C CA . ASP A 1 102 ? -11.471 9.074 -5.703 1.00 86.88 102 ASP A CA 1
ATOM 823 C C . ASP A 1 102 ? -10.897 10.492 -5.867 1.00 86.88 102 ASP A C 1
ATOM 825 O O . ASP A 1 102 ? -11.644 11.436 -6.108 1.00 86.88 102 ASP A O 1
ATOM 829 N N . MET A 1 103 ? -9.574 10.640 -5.782 1.00 84.12 103 MET A N 1
ATOM 830 C CA . MET A 1 103 ? -8.880 11.916 -5.942 1.00 84.12 103 MET A CA 1
ATOM 831 C C . MET A 1 103 ? -8.410 12.177 -7.375 1.00 84.12 103 MET A C 1
ATOM 833 O O . MET A 1 103 ? -8.502 13.303 -7.856 1.00 84.12 103 MET A O 1
ATOM 837 N N . ASN A 1 104 ? -7.832 11.172 -8.038 1.00 82.38 104 ASN A N 1
ATOM 838 C CA . ASN A 1 104 ? -7.311 11.304 -9.401 1.00 82.38 104 ASN A CA 1
ATOM 839 C C . ASN A 1 104 ? -7.600 10.025 -10.202 1.00 82.38 104 ASN A C 1
ATOM 841 O O . ASN A 1 104 ? -6.751 9.126 -10.264 1.00 82.38 104 ASN A O 1
ATOM 845 N N . PRO A 1 105 ? -8.804 9.918 -10.790 1.00 80.50 105 PRO A N 1
ATOM 846 C CA . PRO A 1 105 ? -9.256 8.696 -11.439 1.00 80.50 105 PRO A CA 1
ATOM 847 C C . PRO A 1 105 ? -8.272 8.190 -12.500 1.00 80.50 105 PRO A C 1
ATOM 849 O O . PRO A 1 105 ? -7.902 8.903 -13.435 1.00 80.50 105 PRO A O 1
ATOM 852 N N . GLY A 1 106 ? -7.846 6.933 -12.355 1.00 75.19 106 GLY A N 1
ATOM 853 C CA . GLY A 1 106 ? -7.001 6.242 -13.331 1.00 75.19 106 GLY A CA 1
ATOM 854 C C . GLY A 1 106 ? -5.548 6.721 -13.425 1.00 75.19 106 GLY A C 1
ATOM 855 O O . GLY A 1 106 ? -4.838 6.260 -14.320 1.00 75.19 106 GLY A O 1
ATOM 856 N N . LYS A 1 107 ? -5.078 7.625 -12.548 1.00 80.12 107 LYS A N 1
ATOM 857 C CA . LYS A 1 107 ? -3.696 8.137 -12.593 1.00 80.12 107 LYS A CA 1
ATOM 858 C C . LYS A 1 107 ? -3.062 8.270 -11.200 1.00 80.12 107 LYS A C 1
ATOM 860 O O . LYS A 1 107 ? -3.517 9.087 -10.397 1.00 80.12 107 LYS A O 1
ATOM 865 N N . PRO A 1 108 ? -1.951 7.564 -10.911 1.00 82.12 108 PRO A N 1
ATOM 866 C CA . PRO A 1 108 ? -1.165 7.842 -9.715 1.00 82.12 108 PRO A CA 1
ATOM 867 C C . PRO A 1 108 ? -0.504 9.224 -9.848 1.00 82.12 108 PRO A C 1
ATOM 869 O O . PRO A 1 108 ? 0.230 9.495 -10.799 1.00 82.12 108 PRO A O 1
ATOM 872 N N . GLY A 1 109 ? -0.822 10.130 -8.921 1.00 83.44 109 GLY A N 1
ATOM 873 C CA . GLY A 1 109 ? -0.452 11.548 -9.011 1.00 83.44 109 GLY A CA 1
ATOM 874 C C . GLY A 1 109 ? 0.638 11.998 -8.039 1.00 83.44 109 GLY A C 1
ATOM 875 O O . GLY A 1 109 ? 1.238 13.044 -8.263 1.00 83.44 109 GLY A O 1
ATOM 876 N N . LYS A 1 110 ? 0.900 11.235 -6.973 1.00 94.00 110 LYS A N 1
ATOM 877 C CA . LYS A 1 110 ? 1.851 11.588 -5.912 1.00 94.00 110 LYS A CA 1
ATOM 878 C C . LYS A 1 110 ? 3.144 10.805 -6.090 1.00 94.00 110 LYS A C 1
ATOM 880 O O . LYS A 1 110 ? 3.087 9.581 -6.165 1.00 94.00 110 LYS A O 1
ATOM 885 N N . ASP A 1 111 ? 4.288 11.481 -6.136 1.00 94.19 111 ASP A N 1
ATOM 886 C CA . ASP A 1 111 ? 5.590 10.813 -6.039 1.00 94.19 111 ASP A CA 1
ATOM 887 C C . ASP A 1 111 ? 5.809 10.320 -4.600 1.00 94.19 111 ASP A C 1
ATOM 889 O O . ASP A 1 111 ? 5.534 11.033 -3.633 1.00 94.19 111 ASP A O 1
ATOM 893 N N . ALA A 1 112 ? 6.259 9.074 -4.457 1.00 95.12 112 ALA A N 1
ATOM 894 C CA . ALA A 1 112 ? 6.580 8.494 -3.162 1.00 95.12 112 ALA A CA 1
ATOM 895 C C . ALA A 1 112 ? 8.041 8.769 -2.801 1.00 95.12 112 ALA A C 1
ATOM 897 O O . ALA A 1 112 ? 8.936 8.622 -3.635 1.00 95.12 112 ALA A O 1
ATOM 898 N N . GLU A 1 113 ? 8.293 9.076 -1.532 1.00 93.50 113 GLU A N 1
ATOM 899 C CA . GLU A 1 113 ? 9.652 9.114 -1.005 1.00 93.50 113 GLU A CA 1
ATOM 900 C C . GLU A 1 113 ? 10.182 7.681 -0.845 1.00 93.50 113 GLU A C 1
ATOM 902 O O . GLU A 1 113 ? 9.746 6.914 0.023 1.00 93.50 113 GLU A O 1
ATOM 907 N N . THR A 1 114 ? 11.107 7.297 -1.723 1.00 92.38 114 THR A N 1
ATOM 908 C CA . THR A 1 114 ? 11.720 5.966 -1.717 1.00 92.38 114 THR A CA 1
ATOM 909 C C . THR A 1 114 ? 12.972 5.930 -0.856 1.00 92.38 114 THR A C 1
ATOM 911 O O . THR A 1 114 ? 13.798 6.841 -0.900 1.00 92.38 114 THR A O 1
ATOM 914 N N . ARG A 1 115 ? 13.175 4.816 -0.157 1.00 91.44 115 ARG A N 1
ATOM 915 C CA . ARG A 1 115 ? 14.374 4.530 0.640 1.00 91.44 115 ARG A CA 1
ATOM 916 C C . ARG A 1 115 ? 14.861 3.098 0.393 1.00 91.44 115 ARG A C 1
ATOM 918 O O . ARG A 1 115 ? 14.044 2.254 0.034 1.00 91.44 115 ARG A O 1
ATOM 925 N N . PRO A 1 116 ? 16.14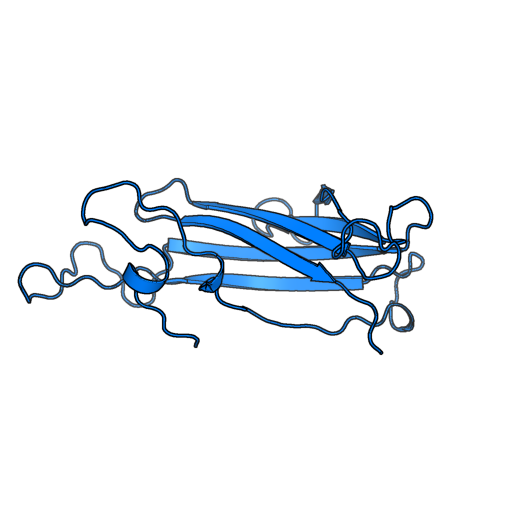9 2.779 0.600 1.00 90.31 116 PRO A N 1
ATOM 926 C CA . PRO A 1 116 ? 16.619 1.397 0.534 1.00 90.31 116 PRO A CA 1
ATOM 927 C C . PRO A 1 116 ? 15.904 0.517 1.568 1.00 90.31 116 PRO A C 1
ATOM 929 O O . PRO A 1 116 ? 15.743 0.939 2.716 1.00 90.31 116 PRO A O 1
ATOM 932 N N . VAL A 1 117 ? 15.526 -0.712 1.198 1.00 91.00 117 VAL A N 1
ATOM 933 C CA . VAL A 1 117 ? 14.961 -1.689 2.160 1.00 91.00 117 VAL A CA 1
ATOM 934 C C . VAL A 1 117 ? 15.971 -2.010 3.260 1.00 91.00 117 VAL A C 1
ATOM 936 O O . VAL A 1 117 ? 15.624 -2.084 4.437 1.00 91.00 117 VAL A O 1
ATOM 939 N N . ILE A 1 118 ? 17.240 -2.175 2.879 1.00 88.88 118 ILE A N 1
ATOM 940 C CA . ILE A 1 118 ? 18.347 -2.418 3.802 1.00 88.88 118 ILE A CA 1
ATOM 941 C C . ILE A 1 118 ? 19.294 -1.223 3.740 1.00 88.88 118 ILE A C 1
ATOM 943 O O . ILE A 1 118 ? 19.911 -0.945 2.709 1.00 88.88 118 ILE A O 1
ATOM 947 N N . LYS A 1 119 ? 19.430 -0.515 4.865 1.00 84.94 119 LYS A N 1
ATOM 948 C CA . LYS A 1 119 ? 20.339 0.630 4.979 1.00 84.94 119 LYS A CA 1
ATOM 949 C C . LYS A 1 119 ? 21.774 0.193 4.657 1.00 84.94 119 LYS A C 1
ATOM 951 O O . LYS A 1 119 ? 22.256 -0.798 5.195 1.00 84.94 119 LYS A O 1
ATOM 956 N N . GLY A 1 120 ? 22.445 0.935 3.776 1.00 82.38 120 GLY A N 1
ATOM 957 C CA . GLY A 1 120 ? 23.826 0.652 3.371 1.00 82.38 120 GLY A CA 1
ATOM 958 C C . GLY A 1 120 ? 23.998 -0.490 2.361 1.00 82.38 120 GLY A C 1
ATOM 959 O O . GLY A 1 120 ? 25.134 -0.817 2.039 1.00 82.38 120 GLY A O 1
ATOM 960 N N . LYS A 1 121 ? 22.913 -1.079 1.832 1.00 82.69 121 LYS A N 1
ATOM 961 C CA . LYS A 1 121 ? 22.973 -2.081 0.750 1.00 82.69 121 LYS A CA 1
ATOM 962 C C . LYS A 1 121 ? 22.147 -1.639 -0.468 1.00 82.69 121 LYS A C 1
ATOM 964 O O . LYS A 1 121 ? 20.997 -2.067 -0.612 1.00 82.69 121 LYS A O 1
ATOM 969 N N . PRO A 1 122 ? 22.702 -0.776 -1.340 1.00 75.50 122 PRO A N 1
ATOM 970 C CA . PRO A 1 122 ? 22.070 -0.425 -2.609 1.00 75.50 122 PRO A CA 1
ATOM 971 C C . PRO A 1 122 ? 21.745 -1.682 -3.429 1.00 75.50 122 PRO A C 1
ATOM 973 O O . PRO A 1 122 ? 22.494 -2.655 -3.401 1.00 75.50 122 PRO A O 1
ATOM 976 N N . GLY A 1 123 ? 20.612 -1.684 -4.133 1.00 79.94 123 GLY A N 1
ATOM 977 C CA . GLY A 1 123 ? 20.184 -2.817 -4.967 1.00 79.94 123 GLY A CA 1
ATOM 978 C C . GLY A 1 123 ? 19.432 -3.940 -4.237 1.00 79.94 123 GLY A C 1
ATOM 979 O O . GLY A 1 123 ? 18.800 -4.755 -4.899 1.00 79.94 123 GLY A O 1
ATOM 980 N N . ALA A 1 124 ? 19.394 -3.954 -2.897 1.00 87.44 124 ALA A N 1
ATOM 981 C CA . ALA A 1 124 ? 18.592 -4.923 -2.130 1.00 87.44 124 ALA A CA 1
ATOM 982 C C . ALA A 1 124 ? 17.064 -4.714 -2.256 1.00 87.44 124 ALA A C 1
ATOM 984 O O . ALA A 1 124 ? 16.280 -5.543 -1.795 1.00 87.44 124 ALA A O 1
ATOM 985 N N . GLY A 1 125 ? 16.647 -3.596 -2.855 1.00 89.62 125 GLY A N 1
ATOM 986 C CA . GLY A 1 125 ? 15.255 -3.206 -3.050 1.00 89.62 125 GLY A CA 1
ATOM 987 C C . GLY A 1 125 ? 14.935 -1.826 -2.478 1.00 89.62 125 GLY A C 1
ATOM 988 O O . GLY A 1 125 ? 15.748 -1.214 -1.779 1.00 89.62 125 GLY A O 1
ATOM 989 N N . ILE A 1 126 ? 13.712 -1.371 -2.742 1.00 92.38 126 ILE A N 1
ATOM 990 C CA . ILE A 1 126 ? 13.146 -0.114 -2.233 1.00 92.38 126 ILE A CA 1
ATOM 991 C C . ILE A 1 126 ? 12.027 -0.355 -1.236 1.00 92.38 126 ILE A C 1
ATOM 993 O O . ILE A 1 126 ? 11.273 -1.319 -1.341 1.00 92.38 126 ILE A O 1
ATOM 997 N N . ALA A 1 127 ? 11.884 0.574 -0.308 1.00 94.31 127 ALA A N 1
ATOM 998 C CA . ALA A 1 127 ? 10.704 0.737 0.507 1.00 94.31 127 ALA A CA 1
ATOM 999 C C . ALA A 1 127 ? 10.123 2.134 0.287 1.00 94.31 127 ALA A C 1
ATOM 1001 O O . ALA A 1 127 ? 10.853 3.097 0.043 1.00 94.31 127 ALA A O 1
ATOM 1002 N N . PHE A 1 128 ? 8.809 2.246 0.402 1.00 95.38 128 PHE A N 1
ATOM 1003 C CA . PHE A 1 128 ? 8.095 3.517 0.440 1.00 95.38 128 PHE A CA 1
ATOM 1004 C C . PHE A 1 128 ? 6.831 3.354 1.282 1.00 95.38 128 PHE A C 1
ATOM 1006 O O . PHE A 1 128 ? 6.407 2.234 1.584 1.00 95.38 128 PHE A O 1
ATOM 1013 N N . ASP A 1 129 ? 6.256 4.478 1.692 1.00 96.56 129 ASP A N 1
ATOM 1014 C CA . ASP A 1 129 ? 5.079 4.501 2.549 1.00 96.56 129 ASP A CA 1
ATOM 1015 C C . ASP A 1 129 ? 3.932 5.253 1.870 1.00 96.56 129 ASP A C 1
ATOM 1017 O O . ASP A 1 129 ? 4.144 6.280 1.226 1.00 96.56 129 ASP A O 1
ATOM 1021 N N . ILE A 1 130 ? 2.710 4.753 2.045 1.00 96.88 130 ILE A N 1
ATOM 1022 C CA . ILE A 1 130 ? 1.476 5.430 1.638 1.00 96.88 130 ILE A CA 1
ATOM 1023 C C . ILE A 1 130 ? 0.672 5.733 2.909 1.00 96.88 130 ILE A C 1
ATOM 1025 O O . ILE A 1 130 ? 0.221 4.792 3.574 1.00 96.88 130 ILE A O 1
ATOM 1029 N N . PRO A 1 131 ? 0.478 7.010 3.286 1.00 95.81 131 PRO A N 1
ATOM 1030 C CA . PRO A 1 131 ? -0.398 7.354 4.398 1.00 95.81 131 PRO A CA 1
ATOM 1031 C C . PRO A 1 131 ? -1.850 7.020 4.042 1.00 95.81 131 PRO A C 1
ATOM 1033 O O . PRO A 1 131 ? -2.294 7.275 2.921 1.00 95.81 131 PRO A O 1
ATOM 1036 N N . ILE A 1 132 ? -2.584 6.463 5.002 1.00 94.56 132 ILE A N 1
ATOM 1037 C CA . ILE A 1 132 ? -4.019 6.194 4.887 1.00 94.56 132 ILE A CA 1
ATOM 1038 C C . ILE A 1 132 ? -4.741 6.840 6.064 1.00 94.56 132 ILE A C 1
ATOM 1040 O O . ILE A 1 132 ? -4.335 6.683 7.216 1.00 94.56 132 ILE A O 1
ATOM 1044 N N . GLU A 1 133 ? -5.800 7.583 5.771 1.00 93.69 133 GLU A N 1
ATOM 1045 C CA . GLU A 1 133 ? -6.515 8.360 6.774 1.00 93.69 133 GLU A CA 1
ATOM 1046 C C . GLU A 1 133 ? -8.006 8.460 6.429 1.00 93.69 133 GLU A C 1
ATOM 1048 O O . GLU A 1 133 ? -8.378 8.708 5.283 1.00 93.69 133 GLU A O 1
ATOM 1053 N N . GLN A 1 134 ? -8.851 8.252 7.437 1.00 90.69 134 GLN A N 1
ATOM 1054 C CA . GLN A 1 134 ? -10.265 8.599 7.469 1.00 90.69 134 GLN A CA 1
ATOM 1055 C C . GLN A 1 134 ? -10.492 9.487 8.691 1.00 90.69 134 GLN A C 1
ATOM 1057 O O . GLN A 1 134 ? -10.398 9.021 9.828 1.00 90.69 134 GLN A O 1
ATOM 1062 N N . ASN A 1 135 ? -10.821 10.751 8.437 1.00 87.19 135 ASN A N 1
ATOM 1063 C CA . ASN A 1 135 ? -11.004 11.762 9.476 1.00 87.19 135 ASN A CA 1
ATOM 1064 C C . ASN A 1 135 ? -12.372 11.674 10.171 1.00 87.19 135 ASN A C 1
ATOM 1066 O O . ASN A 1 135 ? -12.514 12.133 11.307 1.00 87.19 135 ASN A O 1
ATOM 1070 N N . ALA A 1 136 ? -13.380 11.076 9.526 1.00 85.81 136 ALA A N 1
ATOM 1071 C CA . ALA A 1 136 ? -14.667 10.808 10.157 1.00 85.81 136 ALA A CA 1
ATOM 1072 C C . ALA A 1 136 ? -14.544 9.707 11.222 1.00 85.81 136 ALA A C 1
ATOM 1074 O O . ALA A 1 136 ? -13.722 8.801 11.105 1.00 85.81 136 ALA A O 1
ATOM 1075 N N . ARG A 1 137 ? -15.373 9.775 12.272 1.00 80.75 137 ARG A N 1
ATOM 1076 C CA . ARG A 1 137 ? -15.410 8.756 13.331 1.00 80.75 137 ARG A CA 1
ATOM 1077 C C . ARG A 1 137 ? -16.666 7.882 13.211 1.00 80.75 137 ARG A C 1
ATOM 1079 O O . ARG A 1 137 ? -17.750 8.450 13.071 1.00 80.75 137 ARG A O 1
ATOM 1086 N N . PRO A 1 138 ? -16.551 6.547 13.356 1.00 80.88 138 PRO A N 1
ATOM 1087 C CA . PRO A 1 138 ? -15.308 5.771 13.488 1.00 80.88 138 PRO A CA 1
ATOM 1088 C C . PRO A 1 138 ? -14.462 5.812 12.202 1.00 80.88 138 PRO A C 1
ATOM 1090 O O . PRO A 1 138 ? -15.003 5.873 11.104 1.00 80.88 138 PRO A O 1
ATOM 1093 N N . GLY A 1 139 ? -13.135 5.799 12.357 1.00 86.19 139 GLY A N 1
ATOM 1094 C CA . GLY A 1 139 ? -12.183 5.997 11.262 1.00 86.19 139 GLY A CA 1
ATOM 1095 C C . GLY A 1 139 ? -10.847 5.308 11.515 1.00 86.19 139 GLY A C 1
ATOM 1096 O O . GLY A 1 139 ? -10.673 4.592 12.502 1.00 86.19 139 GLY A O 1
ATOM 1097 N N . LEU A 1 140 ? -9.899 5.531 10.611 1.00 88.06 140 LEU A N 1
ATOM 1098 C CA . LEU A 1 140 ? -8.593 4.881 10.587 1.00 88.06 140 LEU A CA 1
ATOM 1099 C C . LEU A 1 140 ? -7.512 5.922 10.319 1.00 88.06 140 LEU A C 1
ATOM 1101 O O . LEU A 1 140 ? -7.659 6.733 9.415 1.00 88.06 140 LEU A O 1
ATOM 1105 N N . VAL A 1 141 ? -6.396 5.831 11.036 1.00 90.94 141 VAL A N 1
ATOM 1106 C CA . VAL A 1 141 ? -5.150 6.514 10.673 1.00 90.94 141 VAL A CA 1
ATOM 1107 C C . VAL A 1 141 ? -4.045 5.473 10.647 1.00 90.94 141 VAL A C 1
ATOM 1109 O O . VAL A 1 141 ? -3.877 4.707 11.600 1.00 90.94 141 VAL A O 1
ATOM 1112 N N . GLY A 1 142 ? -3.291 5.422 9.557 1.00 91.69 142 GLY A N 1
ATOM 1113 C CA . GLY A 1 142 ? -2.262 4.416 9.378 1.00 91.69 142 GLY A CA 1
ATOM 1114 C C . GLY A 1 142 ? -1.313 4.707 8.229 1.00 91.69 142 GLY A C 1
ATOM 1115 O O . GLY A 1 142 ? -1.326 5.759 7.593 1.00 91.69 142 GLY A O 1
ATOM 1116 N N . THR A 1 143 ? -0.457 3.730 7.972 1.00 94.81 143 THR A N 1
ATOM 1117 C CA . THR A 1 143 ? 0.532 3.792 6.902 1.00 94.81 143 THR A CA 1
ATOM 1118 C C . THR A 1 143 ? 0.651 2.413 6.291 1.00 94.81 143 THR A C 1
ATOM 1120 O O . THR A 1 143 ? 0.902 1.440 7.005 1.00 94.81 143 THR A O 1
ATOM 1123 N N . LEU A 1 144 ? 0.481 2.330 4.977 1.00 95.75 144 LEU A N 1
ATOM 1124 C CA . LEU A 1 144 ? 0.867 1.153 4.219 1.00 95.75 144 LEU A CA 1
ATOM 1125 C C . LEU A 1 144 ? 2.364 1.241 3.977 1.00 95.75 144 LEU A C 1
ATOM 1127 O O . LEU A 1 144 ? 2.835 2.213 3.389 1.00 95.75 144 LEU A O 1
ATOM 1131 N N . ARG A 1 145 ? 3.098 0.232 4.438 1.00 95.50 145 ARG A N 1
ATOM 1132 C CA . ARG A 1 145 ? 4.512 0.058 4.119 1.00 95.50 145 ARG A CA 1
ATOM 1133 C C . ARG A 1 145 ? 4.622 -0.926 2.971 1.00 95.50 145 ARG A C 1
ATOM 1135 O O . ARG A 1 145 ? 4.136 -2.049 3.089 1.00 95.50 145 ARG A O 1
ATOM 1142 N N . ILE A 1 146 ? 5.266 -0.508 1.892 1.00 95.56 146 ILE A N 1
ATOM 1143 C CA . ILE A 1 146 ? 5.502 -1.345 0.724 1.00 95.56 146 ILE A CA 1
ATOM 1144 C C . ILE A 1 146 ? 7.004 -1.532 0.584 1.00 95.56 146 ILE A C 1
ATOM 1146 O O . ILE A 1 146 ? 7.769 -0.573 0.680 1.00 95.56 146 ILE A O 1
ATOM 1150 N N . GLU A 1 147 ? 7.412 -2.772 0.342 1.00 94.56 147 GLU A N 1
ATOM 1151 C CA . GLU A 1 147 ? 8.770 -3.123 -0.050 1.00 94.56 147 GLU A CA 1
ATOM 1152 C C . GLU A 1 147 ? 8.721 -3.778 -1.429 1.00 94.56 147 GLU A C 1
ATOM 1154 O O . GLU A 1 147 ? 7.889 -4.648 -1.680 1.00 94.56 147 GLU A O 1
ATOM 1159 N N . ALA A 1 148 ? 9.618 -3.369 -2.319 1.00 92.12 148 ALA A N 1
ATOM 1160 C CA . ALA A 1 148 ? 9.823 -4.000 -3.610 1.00 92.12 148 ALA A CA 1
ATOM 1161 C C . ALA A 1 148 ? 11.274 -4.462 -3.706 1.00 92.12 148 ALA A C 1
ATOM 1163 O O . ALA A 1 148 ? 12.206 -3.689 -3.468 1.00 92.12 148 ALA A O 1
ATOM 1164 N N . ARG A 1 149 ? 11.458 -5.734 -4.050 1.00 91.25 149 ARG A N 1
ATOM 1165 C CA . ARG A 1 149 ? 12.766 -6.378 -4.172 1.00 91.25 149 ARG A CA 1
ATOM 1166 C C . ARG A 1 149 ? 12.858 -7.081 -5.528 1.00 91.25 149 ARG A C 1
ATOM 1168 O O . ARG A 1 149 ? 11.826 -7.564 -6.002 1.00 91.25 149 ARG A O 1
ATOM 1175 N N . PRO A 1 150 ? 14.051 -7.158 -6.143 1.00 87.25 150 PRO A N 1
ATOM 1176 C CA . PRO A 1 150 ? 14.285 -8.087 -7.243 1.00 87.25 150 PRO A CA 1
ATOM 1177 C C . PRO A 1 150 ? 13.923 -9.511 -6.811 1.00 87.25 150 PRO A C 1
ATOM 1179 O O . PRO A 1 150 ? 14.132 -9.873 -5.650 1.00 87.25 150 PRO A O 1
ATOM 1182 N N . TRP A 1 151 ? 13.377 -10.308 -7.723 1.00 81.81 151 TRP A N 1
ATOM 1183 C CA . TRP A 1 151 ? 13.196 -11.737 -7.469 1.00 81.81 151 TRP A CA 1
ATOM 1184 C C . TRP A 1 151 ? 14.523 -12.440 -7.727 1.00 81.81 151 TRP A C 1
ATOM 1186 O O . TRP A 1 151 ? 15.244 -12.064 -8.653 1.00 81.81 151 TRP A O 1
ATOM 1196 N N . ALA A 1 152 ? 14.848 -13.394 -6.862 1.00 59.56 152 ALA A N 1
ATOM 1197 C CA . ALA A 1 152 ? 15.979 -14.296 -7.031 1.00 59.56 152 ALA A CA 1
ATOM 1198 C C . ALA A 1 152 ? 15.540 -15.531 -7.821 1.00 59.56 152 ALA A C 1
ATOM 1200 O O . ALA A 1 152 ? 14.376 -15.952 -7.620 1.00 59.56 152 ALA A O 1
#

Secondary struc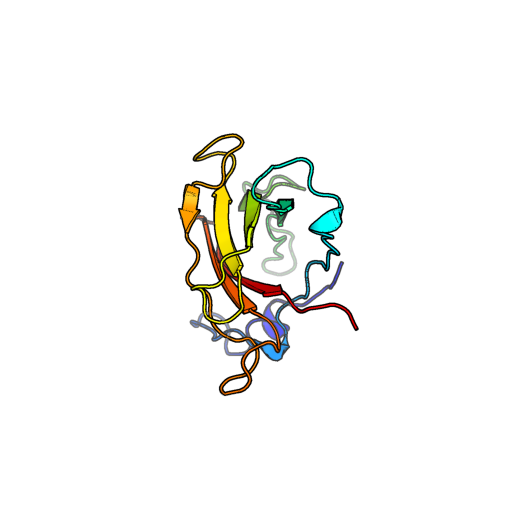ture (DSSP, 8-state):
-----HHHHS-S-TTS-PPP-GGGPPP-------GGG--STT--EEEEEEEEEEPPP-EETTEE--TT--TT-EEEEEEEEEEEEE-TTSTTSEEEEEEETTTSTT---EEP--EESSTT-TTS-EEEEEEEE--SSS--EEEEEEEE----

Sequence (152 aa):
AIFRSYEELFPGKAGTKRKPDRSKSPHLFSIFLDPSKSVKSSKSVSFAFDLKVLVPDYVVDGLLFMKRHYEGGFIYRQLILVEAFPDKGSPSGWRIKYGFQDMNPGKPGKDAETRPVIKGKPGAGIAFDIPIEQNARPGLVGTLRIEARPWA